Protein AF-A0A3M6JWU3-F1 (afdb_monomer)

Structure (mmCIF, N/CA/C/O backbone):
data_AF-A0A3M6JWU3-F1
#
_entry.id   AF-A0A3M6JWU3-F1
#
loop_
_atom_site.group_PDB
_atom_site.id
_atom_site.type_symbol
_atom_site.label_atom_id
_atom_site.label_alt_id
_atom_site.label_comp_id
_atom_site.label_asym_id
_atom_site.label_entity_id
_atom_site.label_seq_id
_atom_site.pdbx_PDB_ins_code
_atom_site.Cartn_x
_atom_site.Cartn_y
_atom_site.Cartn_z
_atom_site.occupancy
_atom_site.B_iso_or_equiv
_atom_site.auth_seq_id
_atom_site.auth_comp_id
_atom_site.auth_asym_id
_atom_site.auth_atom_id
_atom_site.pdbx_PDB_model_num
ATOM 1 N N . ASP A 1 1 ? 14.660 -5.545 -12.174 1.00 64.25 1 ASP A N 1
ATOM 2 C CA . ASP A 1 1 ? 14.564 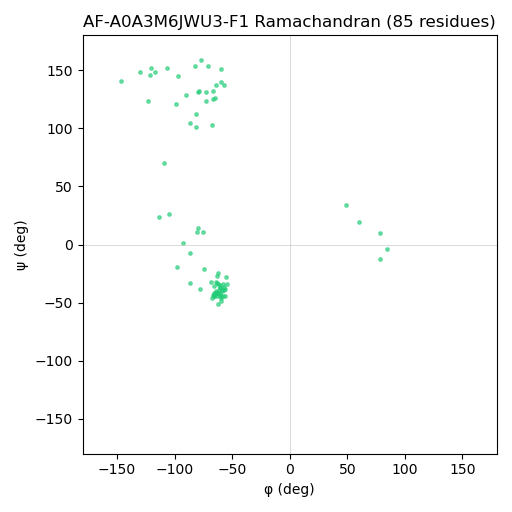-4.824 -13.465 1.00 64.25 1 ASP A CA 1
ATOM 3 C C . ASP A 1 1 ? 15.900 -4.388 -14.055 1.00 64.25 1 ASP A C 1
ATOM 5 O O . ASP A 1 1 ? 16.340 -5.051 -14.980 1.00 64.25 1 ASP A O 1
ATOM 9 N N . LYS A 1 2 ? 16.597 -3.335 -13.584 1.00 71.50 2 LYS A N 1
ATOM 10 C CA . LYS A 1 2 ? 17.839 -2.879 -14.264 1.00 71.50 2 LYS A CA 1
ATOM 11 C C . LYS A 1 2 ? 18.960 -3.929 -14.276 1.00 71.50 2 LYS A C 1
ATOM 13 O O . LYS A 1 2 ? 19.485 -4.221 -15.343 1.00 71.50 2 LYS A O 1
ATOM 18 N N . ALA A 1 3 ? 19.299 -4.509 -13.121 1.00 81.12 3 ALA A N 1
ATOM 19 C CA . ALA A 1 3 ? 20.346 -5.536 -13.009 1.00 81.12 3 ALA A CA 1
ATOM 20 C C . ALA A 1 3 ? 20.030 -6.789 -13.847 1.00 81.12 3 ALA A C 1
ATOM 22 O O . ALA A 1 3 ? 20.877 -7.301 -14.571 1.00 81.12 3 ALA A O 1
ATOM 23 N N . GLU A 1 4 ? 18.773 -7.217 -13.819 1.00 78.50 4 GLU A N 1
ATOM 24 C CA . GLU A 1 4 ? 18.256 -8.324 -14.623 1.00 78.50 4 GLU A CA 1
ATOM 25 C C . GLU A 1 4 ? 18.312 -8.006 -16.126 1.00 78.50 4 GLU A C 1
ATOM 27 O O . GLU A 1 4 ? 18.790 -8.806 -16.922 1.00 78.50 4 GLU A O 1
ATOM 32 N N . GLY A 1 5 ? 17.953 -6.779 -16.515 1.00 83.19 5 GLY A N 1
ATOM 33 C CA . GLY A 1 5 ? 18.107 -6.281 -17.880 1.00 83.19 5 GLY A CA 1
ATOM 34 C C . GLY A 1 5 ? 19.563 -6.260 -18.359 1.00 83.19 5 GLY A C 1
ATOM 35 O O . GLY A 1 5 ? 19.817 -6.560 -19.525 1.00 83.19 5 GLY A O 1
ATOM 36 N N . TYR A 1 6 ? 20.530 -5.954 -17.487 1.00 83.06 6 TYR A N 1
ATOM 37 C CA . TYR A 1 6 ? 21.957 -6.079 -17.814 1.00 83.06 6 TYR A CA 1
ATOM 38 C C . TYR A 1 6 ? 22.373 -7.540 -18.012 1.00 83.06 6 TYR A C 1
ATOM 40 O O . TYR A 1 6 ? 23.037 -7.842 -19.002 1.00 83.06 6 TYR A O 1
ATOM 48 N N . MET A 1 7 ? 21.929 -8.453 -17.145 1.00 90.25 7 MET A N 1
ATOM 49 C CA . MET A 1 7 ? 22.196 -9.888 -17.301 1.00 90.25 7 MET A CA 1
ATOM 50 C C . MET A 1 7 ? 21.641 -10.435 -18.618 1.00 90.25 7 MET A C 1
ATOM 52 O O . MET A 1 7 ? 22.354 -11.103 -19.363 1.00 90.25 7 MET A O 1
ATOM 56 N N . LEU A 1 8 ? 20.402 -10.089 -18.970 1.00 88.50 8 LEU A N 1
ATOM 57 C CA . LEU A 1 8 ? 19.783 -10.512 -20.229 1.00 88.50 8 LE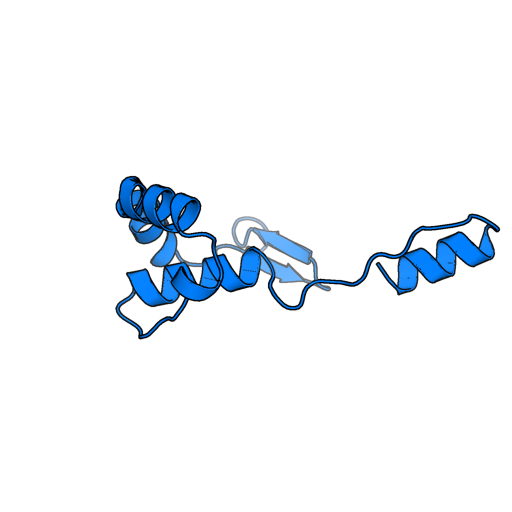U A CA 1
ATOM 58 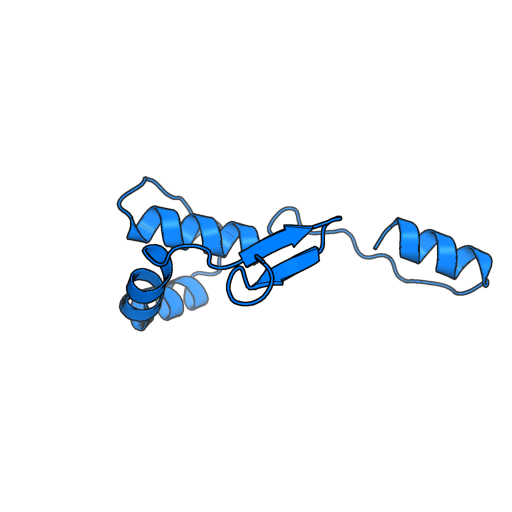C C . LEU A 1 8 ? 20.565 -10.002 -21.456 1.00 88.50 8 LEU A C 1
ATOM 60 O O . LEU A 1 8 ? 20.688 -10.723 -22.446 1.00 88.50 8 LEU A O 1
ATOM 64 N N . LYS A 1 9 ? 21.164 -8.803 -21.384 1.00 87.69 9 LYS A N 1
ATOM 65 C CA . LYS A 1 9 ? 22.050 -8.287 -22.444 1.00 87.69 9 LYS A CA 1
ATOM 66 C C . LYS A 1 9 ? 23.340 -9.100 -22.592 1.00 87.69 9 LYS A C 1
ATOM 68 O O . LYS A 1 9 ? 23.785 -9.285 -23.722 1.00 87.69 9 LYS A O 1
ATOM 73 N N . ILE A 1 10 ? 23.921 -9.609 -21.499 1.00 92.00 10 ILE A N 1
ATOM 74 C CA . ILE A 1 10 ? 25.111 -10.487 -21.544 1.00 92.00 10 ILE A CA 1
ATOM 75 C C . ILE A 1 10 ? 24.795 -11.768 -22.326 1.00 92.00 10 ILE A C 1
ATOM 77 O O . ILE A 1 10 ? 25.584 -12.193 -23.167 1.00 92.00 10 ILE A O 1
ATOM 81 N N . TYR A 1 11 ? 23.590 -12.313 -22.148 1.00 91.69 11 TYR A N 1
ATOM 82 C CA . TYR A 1 11 ? 23.080 -13.445 -22.930 1.00 91.69 11 TYR A CA 1
ATOM 83 C C . TYR A 1 11 ? 22.633 -13.080 -24.359 1.00 91.69 11 TYR A C 1
ATOM 85 O O . TYR A 1 11 ? 22.015 -13.899 -25.035 1.00 91.69 11 TYR A O 1
ATOM 93 N N . ARG A 1 12 ? 22.935 -11.866 -24.845 1.00 89.94 12 ARG A N 1
ATOM 94 C CA . ARG A 1 12 ? 22.542 -11.347 -26.171 1.00 89.94 12 ARG A CA 1
ATOM 95 C C . ARG A 1 12 ? 21.028 -11.286 -26.406 1.00 89.94 12 ARG A C 1
ATOM 97 O O . ARG A 1 12 ? 20.581 -11.181 -27.550 1.00 89.94 12 ARG A O 1
ATOM 104 N N . LEU A 1 13 ? 20.229 -11.304 -25.341 1.00 89.50 13 LEU A N 1
ATOM 105 C CA . LEU A 1 13 ? 18.793 -11.065 -25.426 1.00 89.50 13 LEU A CA 1
ATOM 106 C C . LEU A 1 13 ? 18.529 -9.561 -25.580 1.00 89.50 13 LEU A C 1
ATOM 108 O O . LEU A 1 13 ? 19.359 -8.717 -25.235 1.00 89.50 13 LEU A O 1
ATOM 112 N N . LYS A 1 14 ? 17.350 -9.214 -26.102 1.00 85.94 14 LYS A N 1
ATOM 113 C CA . LYS A 1 14 ? 16.912 -7.824 -26.310 1.00 85.94 14 LYS A CA 1
ATOM 114 C C . LYS A 1 14 ? 15.793 -7.468 -25.323 1.00 85.94 14 LYS A C 1
ATOM 116 O O . LYS A 1 14 ? 14.638 -7.364 -25.740 1.00 85.94 14 LYS A O 1
ATOM 121 N N . PRO A 1 15 ? 16.088 -7.328 -24.016 1.00 83.81 15 PRO A N 1
ATOM 122 C CA . PRO A 1 15 ? 15.059 -7.028 -23.032 1.00 83.81 15 PRO A CA 1
ATOM 123 C C . PRO A 1 15 ? 14.491 -5.626 -23.274 1.00 83.81 15 PRO A C 1
ATOM 125 O O . PRO A 1 15 ? 15.237 -4.653 -23.411 1.00 83.81 15 PRO A O 1
ATOM 128 N N . LYS A 1 16 ? 13.162 -5.512 -23.291 1.00 80.25 16 L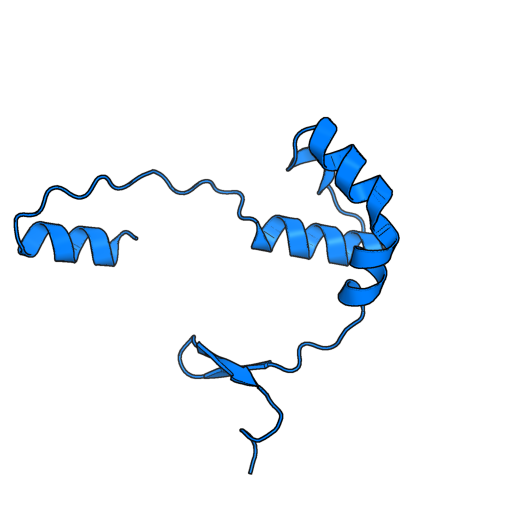YS A N 1
ATOM 129 C CA . LYS A 1 16 ? 12.480 -4.217 -23.242 1.00 80.25 16 LYS A CA 1
ATOM 130 C C . LYS A 1 16 ? 12.434 -3.768 -21.786 1.00 80.25 16 LYS A C 1
ATOM 132 O O . LYS A 1 16 ? 11.626 -4.265 -21.010 1.00 80.25 16 LYS A O 1
ATOM 137 N N . VAL A 1 17 ? 13.330 -2.863 -21.407 1.00 72.50 17 VAL A N 1
ATOM 138 C CA . VAL A 1 17 ? 13.336 -2.278 -20.062 1.00 72.50 17 VAL A CA 1
ATOM 139 C C . VAL A 1 17 ? 12.388 -1.083 -20.076 1.00 72.50 17 VAL A C 1
ATOM 141 O O . VAL A 1 17 ? 12.709 -0.055 -20.665 1.00 72.50 17 VAL A O 1
ATOM 144 N N . GLY A 1 18 ? 11.205 -1.243 -19.486 1.00 74.62 18 GLY A N 1
ATOM 145 C CA . GLY A 1 18 ? 10.268 -0.139 -19.288 1.00 74.62 18 GLY A CA 1
ATOM 146 C C . GLY A 1 18 ? 10.764 0.832 -18.218 1.00 74.62 18 GLY A C 1
ATOM 147 O O . GLY A 1 18 ? 11.516 0.455 -17.315 1.00 74.62 18 GLY A O 1
ATOM 148 N N . GLU A 1 19 ? 10.341 2.089 -18.304 1.00 78.31 19 GLU A N 1
ATOM 149 C CA . GLU A 1 19 ? 10.572 3.046 -17.226 1.00 78.31 19 GLU A CA 1
ATOM 150 C C . GLU A 1 19 ? 9.667 2.721 -16.039 1.00 78.31 19 GLU A C 1
ATOM 152 O O . GLU A 1 19 ? 8.460 2.506 -16.177 1.00 78.31 19 GLU A O 1
ATOM 157 N N . ARG A 1 20 ? 10.264 2.670 -14.847 1.00 76.00 20 ARG A N 1
ATOM 158 C CA . ARG A 1 20 ? 9.508 2.441 -13.622 1.00 76.00 20 ARG A CA 1
ATOM 159 C C . ARG A 1 20 ? 8.722 3.707 -13.298 1.00 76.00 20 ARG A C 1
ATOM 161 O O . ARG A 1 20 ? 9.321 4.763 -13.111 1.00 76.00 20 ARG A O 1
ATOM 168 N N . LYS A 1 21 ? 7.399 3.591 -13.175 1.00 80.44 21 LYS A N 1
ATOM 169 C CA . LYS A 1 21 ? 6.580 4.672 -12.616 1.00 80.44 21 LYS A CA 1
ATOM 170 C C . LYS A 1 21 ? 7.036 4.973 -11.186 1.00 80.44 21 LYS A C 1
ATOM 172 O O . LYS A 1 21 ? 7.353 4.057 -10.427 1.00 80.44 21 LYS A O 1
ATOM 177 N N . SER A 1 22 ? 7.073 6.255 -10.831 1.00 81.31 22 SER A N 1
ATOM 178 C CA . SER A 1 22 ? 7.401 6.719 -9.476 1.00 81.31 22 SER A CA 1
ATOM 179 C C . SER A 1 22 ? 6.402 6.191 -8.445 1.00 81.31 22 SER A C 1
ATOM 181 O O . SER A 1 22 ? 6.780 5.802 -7.342 1.00 81.31 22 SER A O 1
ATOM 183 N N . LEU A 1 23 ? 5.134 6.119 -8.842 1.00 87.88 23 LEU A N 1
ATOM 184 C CA . LEU A 1 23 ? 4.056 5.558 -8.052 1.00 87.88 23 LEU A CA 1
ATOM 185 C C . LEU A 1 23 ? 4.065 4.025 -8.119 1.00 87.88 23 LEU A C 1
ATOM 187 O O . LEU A 1 23 ? 4.096 3.432 -9.199 1.00 87.88 23 LEU A O 1
ATOM 191 N N . SER A 1 24 ? 3.982 3.381 -6.956 1.00 89.06 24 SER A N 1
ATOM 192 C CA . SER A 1 24 ? 3.807 1.932 -6.844 1.00 89.06 24 SER A CA 1
ATOM 193 C C . SER A 1 24 ? 2.525 1.598 -6.094 1.00 89.06 24 SER A C 1
ATOM 195 O O . SER A 1 24 ? 2.114 2.343 -5.207 1.00 89.06 24 SER A O 1
ATOM 197 N N . ALA A 1 25 ? 1.938 0.438 -6.393 1.00 90.50 25 ALA A N 1
ATOM 198 C CA . ALA A 1 25 ? 0.759 -0.052 -5.681 1.00 90.50 25 ALA A CA 1
ATOM 199 C C . ALA A 1 25 ? 1.000 -0.154 -4.164 1.00 90.50 25 ALA A C 1
ATOM 201 O O . ALA A 1 25 ? 0.135 0.208 -3.375 1.00 90.50 25 ALA A O 1
ATOM 202 N N . ALA A 1 26 ? 2.206 -0.569 -3.754 1.00 89.94 26 ALA A N 1
ATOM 203 C CA . ALA A 1 26 ? 2.587 -0.604 -2.345 1.00 89.94 26 ALA A CA 1
ATOM 204 C C . ALA A 1 26 ? 2.528 0.790 -1.705 1.00 89.94 26 ALA A C 1
ATOM 206 O O . ALA A 1 26 ? 1.963 0.933 -0.630 1.00 89.94 26 ALA A O 1
ATOM 207 N N . SER A 1 27 ? 3.044 1.820 -2.383 1.00 92.12 27 SER A N 1
ATOM 208 C CA . SER A 1 27 ? 3.007 3.195 -1.872 1.00 92.12 27 SER A CA 1
ATOM 209 C C . SER A 1 27 ? 1.585 3.732 -1.722 1.00 92.12 27 SER A C 1
ATOM 211 O O . SER A 1 27 ? 1.311 4.412 -0.740 1.00 92.12 27 SER A O 1
ATOM 213 N N . VAL A 1 28 ? 0.691 3.445 -2.673 1.00 94.50 28 VAL A N 1
ATOM 214 C CA . VAL A 1 28 ? -0.720 3.859 -2.582 1.00 94.50 28 VAL A CA 1
ATOM 215 C C . VAL A 1 28 ? -1.410 3.136 -1.428 1.00 94.50 28 VAL A C 1
ATOM 217 O O . VAL A 1 28 ? -2.119 3.761 -0.649 1.00 94.50 28 VAL A O 1
ATOM 220 N N . LYS A 1 29 ? -1.144 1.835 -1.263 1.00 93.81 29 LYS A N 1
ATOM 221 C CA . LYS A 1 29 ? -1.673 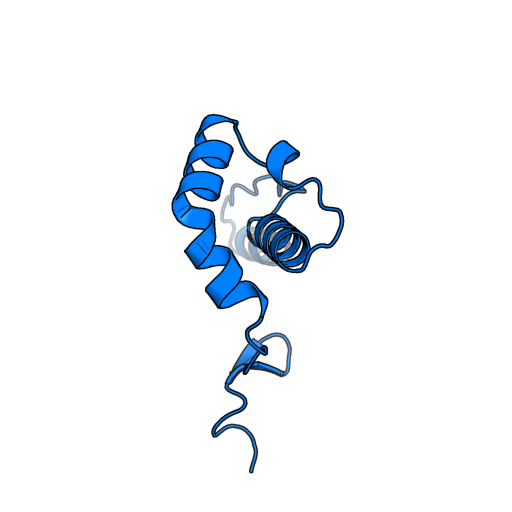1.032 -0.154 1.00 93.81 29 LYS A CA 1
ATOM 222 C C . LYS A 1 29 ? -1.249 1.580 1.216 1.00 93.81 29 LYS A C 1
ATOM 224 O O . LYS A 1 29 ? -2.096 1.703 2.089 1.00 93.81 29 LYS A O 1
ATOM 229 N N . GLU A 1 30 ? 0.016 1.960 1.405 1.00 92.44 30 GLU A N 1
ATOM 230 C CA . GLU A 1 30 ? 0.445 2.582 2.673 1.00 92.44 30 GLU A CA 1
ATOM 231 C C . GLU A 1 30 ? -0.281 3.914 2.931 1.00 92.44 30 GLU A C 1
ATOM 233 O O . GLU A 1 30 ? -0.775 4.144 4.031 1.00 92.44 30 GLU A O 1
ATOM 238 N N . LYS A 1 31 ? -0.448 4.760 1.903 1.00 95.00 31 LYS A N 1
ATOM 239 C CA . LYS A 1 31 ? -1.223 6.007 2.022 1.00 95.00 31 LYS A CA 1
ATOM 240 C C . LYS A 1 31 ? -2.697 5.760 2.372 1.00 95.00 31 LYS A C 1
ATOM 242 O O . LYS A 1 31 ? -3.294 6.584 3.067 1.00 95.00 31 LYS A O 1
ATOM 247 N N . LEU A 1 32 ? -3.291 4.670 1.882 1.00 95.88 32 LEU A N 1
ATOM 248 C CA . LEU A 1 32 ? -4.651 4.252 2.238 1.00 95.88 32 LEU A CA 1
ATOM 249 C C . LEU A 1 32 ? -4.740 3.846 3.712 1.00 95.88 32 LEU A C 1
ATOM 251 O O . LEU A 1 32 ? -5.660 4.272 4.403 1.00 95.88 32 LEU A O 1
ATOM 255 N N . TYR A 1 33 ? -3.768 3.079 4.207 1.00 95.00 33 TYR A N 1
ATOM 256 C CA . TYR A 1 33 ? -3.723 2.680 5.616 1.00 95.00 33 TYR A CA 1
ATOM 257 C C . TYR A 1 33 ? -3.522 3.881 6.537 1.00 95.00 33 TYR A C 1
ATOM 259 O O . TYR A 1 33 ? -4.236 4.024 7.523 1.00 95.00 33 TYR A O 1
ATOM 267 N N . ASP A 1 34 ? -2.632 4.805 6.176 1.00 94.56 34 ASP A N 1
ATOM 268 C CA . ASP A 1 34 ? -2.459 6.053 6.920 1.00 94.56 34 ASP A CA 1
ATOM 269 C C . ASP A 1 34 ? -3.758 6.875 6.980 1.00 94.56 34 ASP A C 1
ATOM 271 O O . ASP A 1 34 ? -4.085 7.416 8.037 1.00 94.56 34 ASP A O 1
ATOM 275 N N . ALA A 1 35 ? -4.517 6.936 5.879 1.00 95.12 35 ALA A N 1
ATOM 276 C CA . ALA A 1 35 ? -5.823 7.595 5.849 1.00 95.12 35 ALA A CA 1
ATOM 277 C C . ALA A 1 35 ? -6.844 6.913 6.775 1.00 95.12 35 ALA A C 1
ATOM 279 O O . ALA A 1 35 ? -7.545 7.604 7.512 1.00 95.12 35 ALA A O 1
ATOM 280 N N . ALA A 1 36 ? -6.909 5.577 6.763 1.00 94.31 36 ALA A N 1
ATOM 281 C CA . ALA A 1 36 ? -7.789 4.803 7.641 1.00 94.31 36 ALA A CA 1
ATOM 282 C C . ALA A 1 36 ? -7.441 4.988 9.129 1.00 94.31 36 ALA A C 1
ATOM 284 O O . ALA A 1 36 ? -8.329 5.061 9.969 1.00 94.31 36 ALA A O 1
ATOM 285 N N . LEU A 1 37 ? -6.158 5.176 9.4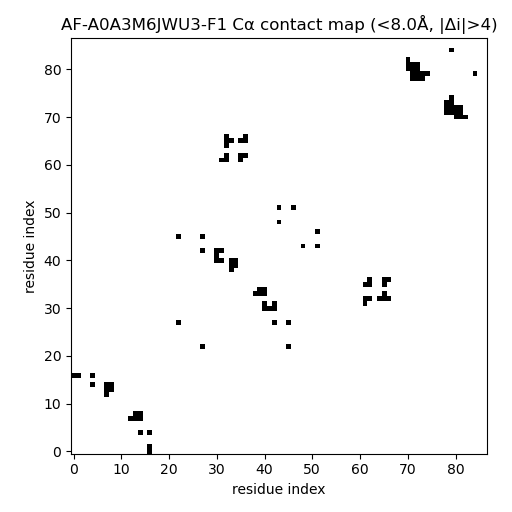51 1.00 93.38 37 LEU A N 1
ATOM 286 C CA . LEU A 1 37 ? -5.678 5.482 10.804 1.00 93.38 37 LEU A CA 1
ATOM 287 C C . LEU A 1 37 ? -5.836 6.969 11.195 1.00 93.38 37 LEU A C 1
ATOM 289 O O . LEU A 1 37 ? -5.269 7.416 12.193 1.00 93.38 37 LEU A O 1
ATOM 293 N N . GLY A 1 38 ? -6.571 7.764 10.409 1.00 90.81 38 GLY A N 1
ATOM 294 C CA . GLY A 1 38 ? -6.875 9.167 10.705 1.00 90.81 38 GLY A CA 1
ATOM 295 C C . GLY A 1 38 ? -5.744 10.157 10.402 1.00 90.81 38 GLY A C 1
ATOM 296 O O . GLY A 1 38 ? -5.830 11.329 10.779 1.00 90.81 38 GLY A O 1
ATOM 297 N N . LYS A 1 39 ? -4.675 9.731 9.717 1.00 93.50 39 LYS A N 1
ATOM 298 C CA . LYS A 1 39 ? -3.597 10.633 9.285 1.00 93.50 39 LYS A CA 1
ATOM 299 C C . LYS A 1 39 ? -3.985 11.346 7.988 1.00 93.50 39 LYS A C 1
ATOM 301 O O . LYS A 1 39 ? -4.738 10.838 7.160 1.00 93.50 39 LYS A O 1
ATOM 306 N N . LYS A 1 40 ? -3.420 12.537 7.768 1.00 88.94 40 LYS A N 1
ATOM 307 C CA . LYS A 1 40 ? -3.576 13.256 6.493 1.00 88.94 40 LYS A CA 1
ATOM 308 C C . LYS A 1 40 ? -2.880 12.482 5.370 1.00 88.94 40 LYS A C 1
ATOM 310 O O . LYS A 1 40 ? -1.686 12.217 5.461 1.00 88.94 40 LYS A O 1
ATOM 315 N N . SER A 1 41 ? -3.616 12.174 4.305 1.00 91.06 41 SER A N 1
ATOM 316 C CA . SER A 1 41 ? -3.135 11.395 3.162 1.00 91.06 41 SER A CA 1
ATOM 317 C C . SER A 1 41 ? -3.790 11.876 1.866 1.00 91.06 41 SER A C 1
ATOM 319 O O . SER A 1 41 ? -4.976 12.201 1.853 1.00 91.06 41 SER A O 1
ATOM 321 N N . SER A 1 42 ? -3.016 11.924 0.778 1.00 92.62 42 SER A N 1
ATOM 322 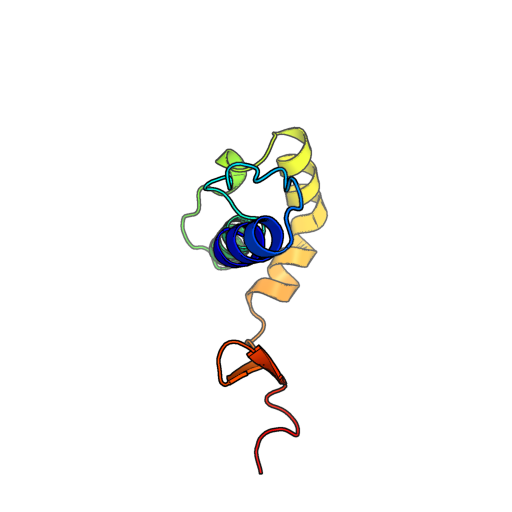C CA . SER A 1 42 ? -3.453 12.381 -0.550 1.00 92.62 42 SER A CA 1
ATOM 323 C C . SER A 1 42 ? -3.667 11.235 -1.550 1.00 92.62 42 SER A C 1
ATOM 325 O O . SER A 1 42 ? -3.563 11.427 -2.756 1.00 92.62 42 SER A O 1
ATOM 327 N N . TRP A 1 43 ? -3.971 10.022 -1.071 1.00 94.38 43 TRP A N 1
ATOM 328 C CA . TRP A 1 43 ? -4.065 8.818 -1.914 1.00 94.38 43 TRP A CA 1
ATOM 329 C C . TRP A 1 43 ? -5.047 8.935 -3.092 1.00 94.38 43 TRP A C 1
ATOM 331 O O . TRP A 1 43 ? -4.844 8.287 -4.116 1.00 94.38 43 TRP A O 1
ATOM 341 N N . LYS A 1 44 ? -6.095 9.764 -2.975 1.00 93.88 44 LYS A N 1
ATOM 342 C CA . LYS A 1 44 ? -7.084 9.972 -4.048 1.00 93.88 44 LYS A CA 1
ATOM 343 C C . LYS A 1 44 ? -6.472 10.589 -5.306 1.00 93.88 44 LYS A C 1
ATOM 345 O O . LYS A 1 44 ? -6.981 10.357 -6.393 1.00 93.88 44 LYS A O 1
ATOM 350 N N . GLU A 1 45 ? -5.381 11.344 -5.171 1.00 93.75 45 GLU A N 1
ATOM 351 C CA . GLU A 1 45 ? -4.658 11.948 -6.300 1.00 93.75 45 GLU A CA 1
ATOM 352 C C . GLU A 1 45 ? -3.831 10.911 -7.076 1.00 93.75 45 GLU A C 1
ATOM 354 O O . GLU A 1 45 ? -3.492 11.119 -8.240 1.00 93.75 45 GLU A O 1
ATOM 359 N N . ASP A 1 46 ? -3.513 9.779 -6.443 1.00 92.94 46 ASP A N 1
ATOM 360 C CA . 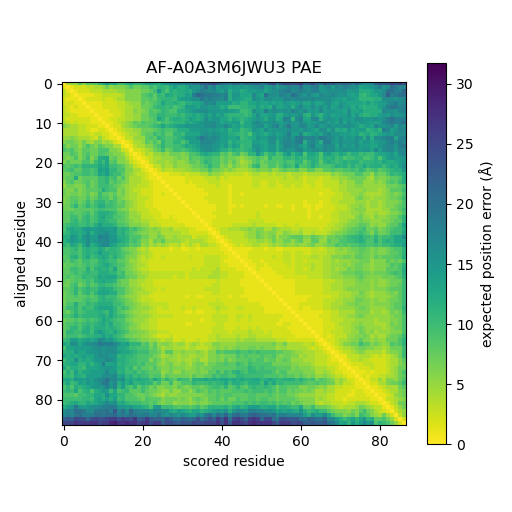ASP A 1 46 ? -2.673 8.732 -7.021 1.00 92.94 46 ASP A CA 1
ATOM 361 C C . ASP A 1 46 ? -3.467 7.725 -7.873 1.00 92.94 46 ASP A C 1
ATOM 363 O O . ASP A 1 46 ? -2.876 6.850 -8.517 1.00 92.94 46 ASP A O 1
ATOM 367 N N . VAL A 1 47 ? -4.802 7.811 -7.867 1.00 93.81 47 VAL A N 1
ATOM 368 C CA . VAL A 1 47 ? -5.696 6.871 -8.550 1.00 93.81 47 VAL A CA 1
ATOM 369 C C . VAL A 1 47 ?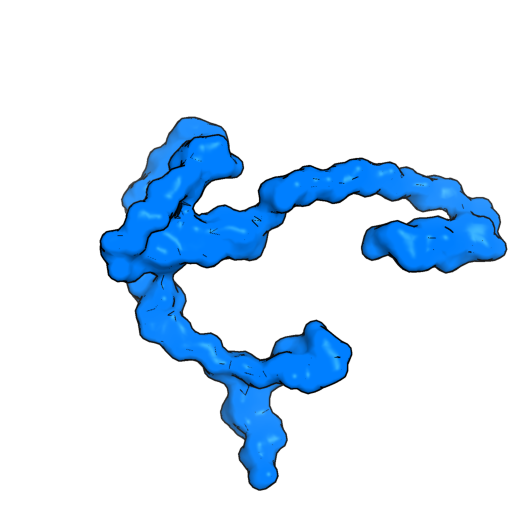 -6.735 7.603 -9.408 1.00 93.81 47 VAL A C 1
ATOM 371 O O . VAL A 1 47 ? -7.167 8.699 -9.063 1.00 93.81 47 VAL A O 1
ATOM 374 N N . PRO A 1 48 ? -7.179 7.010 -10.529 1.00 95.31 48 PRO A N 1
ATOM 375 C CA . PRO A 1 48 ? -8.300 7.547 -11.295 1.00 95.31 48 PRO A CA 1
ATOM 376 C C . PRO A 1 48 ? -9.587 7.633 -10.464 1.00 95.31 48 PRO A C 1
ATOM 378 O O . PRO A 1 48 ? -9.829 6.793 -9.599 1.00 95.31 48 PRO A O 1
ATOM 381 N N . GLU A 1 49 ? -10.462 8.590 -10.777 1.00 94.94 49 GLU A N 1
ATOM 382 C CA . GLU A 1 49 ? -11.688 8.854 -10.004 1.00 94.94 49 GLU A CA 1
ATOM 383 C C . GLU A 1 49 ? -12.613 7.629 -9.892 1.00 94.94 49 GLU A C 1
ATOM 385 O O . GLU A 1 49 ? -13.176 7.352 -8.835 1.00 94.94 49 GLU A O 1
ATOM 390 N N . ASN A 1 50 ? -12.742 6.844 -10.965 1.00 96.38 50 ASN A N 1
ATOM 391 C CA . ASN A 1 50 ? -13.532 5.612 -10.947 1.00 96.38 50 ASN A CA 1
ATOM 392 C C . ASN A 1 50 ? -12.954 4.563 -9.984 1.00 96.38 50 ASN A C 1
ATOM 394 O O . ASN A 1 50 ? -13.708 3.797 -9.397 1.00 96.38 50 ASN A O 1
ATOM 398 N N . ILE A 1 51 ? -11.631 4.537 -9.809 1.00 95.62 51 ILE A N 1
ATOM 399 C CA . ILE A 1 51 ? -10.957 3.651 -8.856 1.00 95.62 51 ILE A CA 1
ATOM 400 C C . ILE A 1 51 ? -11.094 4.193 -7.434 1.00 95.62 51 ILE A C 1
ATOM 402 O O . ILE A 1 51 ? -11.323 3.410 -6.519 1.00 95.62 51 ILE A O 1
ATOM 406 N N . ALA A 1 52 ? -11.017 5.515 -7.249 1.00 96.44 52 ALA A N 1
ATOM 407 C CA . ALA A 1 52 ? -11.259 6.142 -5.952 1.00 96.44 52 ALA A CA 1
ATOM 408 C C . ALA A 1 52 ? -12.643 5.772 -5.399 1.00 96.44 52 ALA A C 1
ATOM 410 O O . ALA A 1 52 ? -12.734 5.365 -4.246 1.00 96.44 52 ALA A O 1
ATOM 411 N N . LYS A 1 53 ? -13.684 5.803 -6.244 1.00 96.94 53 LYS A N 1
ATOM 412 C CA . LYS A 1 53 ? -15.046 5.384 -5.868 1.00 96.94 53 LYS A CA 1
ATOM 413 C C . LYS A 1 53 ? -15.101 3.927 -5.414 1.00 96.94 53 LYS A C 1
ATOM 415 O O . LYS A 1 53 ? -15.586 3.648 -4.331 1.00 96.94 53 LYS A O 1
ATOM 420 N N . VAL A 1 54 ? -14.512 3.007 -6.183 1.00 97.12 54 VAL A N 1
ATOM 421 C CA . VAL A 1 54 ? -14.460 1.581 -5.805 1.00 97.12 54 VAL A CA 1
ATOM 422 C C . VAL A 1 54 ? -13.747 1.375 -4.465 1.00 97.12 54 VAL A C 1
ATOM 424 O O . VAL A 1 54 ? -14.156 0.529 -3.672 1.00 97.12 54 VAL A O 1
ATOM 427 N N . ILE A 1 55 ? -12.678 2.131 -4.209 1.00 96.19 55 ILE A N 1
ATOM 428 C CA . ILE A 1 55 ? -11.941 2.071 -2.944 1.00 96.19 55 ILE A CA 1
ATOM 429 C C . ILE A 1 55 ? -12.806 2.574 -1.780 1.00 96.19 55 ILE A C 1
ATOM 431 O O . ILE A 1 55 ? -12.832 1.933 -0.733 1.00 96.19 55 ILE A O 1
ATOM 435 N N . GLU A 1 56 ? -13.514 3.688 -1.962 1.00 95.75 56 GLU A N 1
ATOM 436 C CA . GLU A 1 56 ? -14.434 4.241 -0.960 1.00 95.75 56 GLU A CA 1
ATOM 437 C C . GLU A 1 56 ? -15.605 3.296 -0.672 1.00 95.75 56 GLU A C 1
ATOM 439 O O . GLU A 1 56 ? -15.922 3.056 0.491 1.00 95.75 56 GLU A O 1
ATOM 444 N N . ASP A 1 57 ? -16.184 2.680 -1.704 1.00 97.50 57 ASP A N 1
ATOM 445 C CA . ASP A 1 57 ? -17.274 1.708 -1.561 1.00 97.50 57 ASP A CA 1
ATOM 446 C C . ASP A 1 57 ? -16.849 0.464 -0.759 1.00 97.50 57 ASP A C 1
ATOM 448 O O . ASP A 1 57 ? -17.681 -0.213 -0.162 1.00 97.50 57 ASP A O 1
ATOM 452 N N . ASN A 1 58 ? -15.547 0.157 -0.734 1.00 96.62 58 ASN A N 1
ATOM 453 C CA . ASN A 1 58 ? -14.971 -1.000 -0.043 1.00 96.62 58 ASN A CA 1
ATOM 454 C C . ASN A 1 58 ? -14.076 -0.596 1.142 1.00 96.62 58 ASN A C 1
ATOM 456 O O . ASN A 1 58 ? -13.191 -1.361 1.544 1.00 96.62 58 ASN A O 1
ATOM 460 N N . TRP A 1 59 ? -14.293 0.596 1.708 1.00 95.81 59 TRP A N 1
ATOM 461 C CA . TRP A 1 59 ? -13.424 1.182 2.732 1.00 95.81 59 TRP A CA 1
ATOM 462 C C . TRP A 1 59 ? -13.272 0.314 3.990 1.00 95.81 59 TRP A C 1
ATOM 464 O O . TRP A 1 59 ? -12.174 0.213 4.532 1.00 95.81 59 TRP A O 1
ATOM 474 N N . GLU A 1 60 ? -14.323 -0.411 4.383 1.00 95.12 60 GLU A N 1
ATOM 475 C CA . GLU A 1 60 ? -14.308 -1.350 5.519 1.00 95.12 60 GLU A CA 1
ATOM 476 C C . GLU A 1 60 ? -13.179 -2.392 5.407 1.00 95.12 60 GLU A C 1
ATOM 478 O O . GLU A 1 60 ? -12.555 -2.778 6.398 1.00 95.12 60 GLU A O 1
ATOM 483 N N . THR A 1 61 ? -12.847 -2.819 4.182 1.00 94.69 61 THR A N 1
ATOM 484 C CA . THR A 1 61 ? -11.724 -3.738 3.954 1.00 94.69 61 THR A CA 1
ATOM 485 C C . THR A 1 61 ? -10.404 -3.085 4.350 1.00 94.69 61 THR A C 1
ATOM 487 O O . THR A 1 61 ? -9.554 -3.724 4.961 1.00 94.69 61 THR A O 1
ATOM 490 N N . ILE A 1 62 ? -10.217 -1.810 4.021 1.00 94.38 62 ILE A N 1
ATOM 491 C CA . ILE A 1 62 ? -8.982 -1.079 4.314 1.00 94.38 62 ILE A CA 1
ATOM 492 C C . ILE A 1 62 ? -8.837 -0.892 5.818 1.00 94.38 62 ILE A C 1
ATOM 494 O O . ILE A 1 62 ? -7.771 -1.189 6.349 1.00 94.38 62 ILE A O 1
ATOM 498 N N . GLU A 1 63 ? -9.901 -0.483 6.506 1.00 94.31 63 GLU A N 1
ATOM 499 C CA . GLU A 1 63 ? -9.904 -0.328 7.965 1.00 94.31 63 GLU A CA 1
ATOM 500 C C . GLU A 1 63 ? -9.542 -1.635 8.672 1.00 94.31 63 GLU A C 1
ATOM 502 O O . GLU A 1 63 ? -8.667 -1.649 9.538 1.00 94.31 63 GLU A O 1
ATOM 507 N N . LYS A 1 64 ? -10.121 -2.756 8.223 1.00 93.69 64 LYS A N 1
ATOM 508 C CA . LYS A 1 64 ? -9.826 -4.088 8.762 1.00 93.69 64 LYS A CA 1
ATOM 509 C C . LYS A 1 64 ? -8.342 -4.458 8.692 1.00 93.69 64 LYS A C 1
ATOM 511 O O . LYS A 1 64 ? -7.859 -5.165 9.572 1.00 93.69 64 LYS A O 1
ATOM 516 N N . PHE A 1 65 ? -7.635 -4.052 7.636 1.00 91.88 65 PHE A N 1
ATOM 517 C CA . PHE A 1 65 ? -6.228 -4.416 7.436 1.00 91.88 65 PHE A CA 1
ATOM 518 C C . PHE A 1 65 ? -5.233 -3.339 7.879 1.00 91.88 65 PHE A C 1
ATOM 520 O O . PHE A 1 65 ? -4.065 -3.669 8.085 1.00 91.88 65 PHE A O 1
ATOM 527 N N . ALA A 1 66 ? -5.658 -2.084 8.021 1.00 91.38 66 ALA A N 1
ATOM 528 C CA . ALA A 1 66 ? -4.779 -0.971 8.372 1.00 91.38 66 ALA A CA 1
ATOM 529 C C . ALA A 1 66 ? -4.239 -1.065 9.807 1.00 91.38 66 ALA A C 1
ATOM 531 O O . ALA A 1 66 ? -3.106 -0.657 10.049 1.00 91.38 66 ALA A O 1
ATOM 532 N N . ASP A 1 67 ? -5.024 -1.626 10.731 1.00 86.75 67 ASP A N 1
ATOM 533 C CA . ASP A 1 67 ? -4.658 -1.762 12.150 1.00 86.75 67 ASP A CA 1
ATOM 534 C C . ASP A 1 67 ? -3.981 -3.107 12.487 1.00 86.75 67 ASP A C 1
ATOM 536 O O . ASP A 1 67 ? -3.642 -3.392 13.633 1.00 86.75 67 ASP A O 1
ATOM 540 N N . LEU A 1 68 ? -3.769 -3.976 11.491 1.00 89.38 68 LEU A N 1
ATOM 541 C CA . LEU A 1 68 ? -3.123 -5.266 11.725 1.00 89.38 68 LEU A CA 1
ATOM 542 C C . LEU A 1 68 ? -1.605 -5.117 11.839 1.00 89.38 68 LEU A C 1
ATOM 544 O O . LEU A 1 68 ? -0.945 -4.530 10.979 1.00 89.38 68 LEU A O 1
ATOM 548 N N . GLU A 1 69 ? -1.033 -5.739 12.870 1.00 84.94 69 GLU A N 1
ATOM 549 C CA . GLU A 1 69 ? 0.416 -5.808 13.034 1.00 84.94 69 GLU A CA 1
ATOM 550 C C . GLU A 1 69 ? 1.066 -6.609 11.887 1.00 84.94 69 GLU A C 1
ATOM 552 O O . GLU A 1 69 ? 0.592 -7.681 11.498 1.00 84.94 69 GLU A O 1
ATOM 557 N N . ASP A 1 70 ? 2.196 -6.120 11.352 1.00 85.06 70 ASP A N 1
ATOM 558 C CA . ASP A 1 70 ? 2.991 -6.888 10.388 1.00 85.06 70 ASP A CA 1
ATOM 559 C C . ASP A 1 70 ? 3.611 -8.105 11.093 1.00 85.06 70 ASP A C 1
ATOM 561 O O . ASP A 1 70 ? 4.610 -8.011 11.814 1.00 85.06 70 ASP A O 1
ATOM 565 N N . MET A 1 71 ? 3.020 -9.275 10.859 1.00 88.56 71 MET A N 1
ATOM 566 C CA . MET A 1 71 ? 3.494 -10.559 11.378 1.00 88.56 71 MET A CA 1
ATOM 567 C C . MET A 1 71 ? 4.660 -11.144 10.573 1.00 88.56 71 MET A C 1
ATOM 569 O O . MET A 1 71 ? 4.991 -12.317 10.734 1.00 88.56 71 MET A O 1
ATOM 573 N N . THR A 1 72 ? 5.305 -10.360 9.704 1.00 88.00 72 THR A N 1
ATOM 574 C CA . THR A 1 72 ? 6.491 -10.780 8.949 1.00 88.00 72 THR A CA 1
ATOM 575 C C . THR A 1 72 ? 7.772 -10.125 9.465 1.00 88.00 72 THR A C 1
ATOM 577 O O . THR A 1 72 ? 7.766 -9.020 10.002 1.00 88.00 72 THR A O 1
ATOM 580 N N . THR A 1 73 ? 8.901 -10.810 9.298 1.00 89.56 73 THR A N 1
ATOM 581 C CA . THR A 1 73 ? 10.249 -10.276 9.517 1.00 89.56 73 THR A CA 1
ATOM 582 C C . THR A 1 73 ? 11.034 -10.282 8.209 1.00 89.56 73 THR A C 1
ATOM 584 O O . THR A 1 73 ? 10.802 -11.131 7.344 1.00 89.56 73 THR A O 1
ATOM 587 N N . ARG A 1 74 ? 11.954 -9.328 8.025 1.00 88.88 74 ARG A N 1
ATOM 588 C CA . ARG A 1 74 ? 12.817 -9.283 6.836 1.00 88.88 74 ARG A CA 1
ATOM 589 C C . ARG A 1 74 ? 14.187 -9.878 7.134 1.00 88.88 74 ARG A C 1
ATOM 591 O O . ARG A 1 74 ? 14.923 -9.339 7.953 1.00 88.88 74 ARG A O 1
ATOM 598 N N . VAL A 1 75 ? 14.566 -10.915 6.392 1.00 88.06 75 VAL A N 1
ATOM 599 C CA . VAL A 1 75 ? 15.898 -11.534 6.444 1.00 88.06 75 VAL A CA 1
ATOM 600 C C . VAL A 1 75 ? 16.494 -11.505 5.044 1.00 88.06 75 VAL A C 1
ATOM 602 O O . VAL A 1 75 ? 15.869 -11.975 4.099 1.00 88.06 75 VAL A O 1
ATOM 605 N N . ALA A 1 76 ? 17.675 -10.897 4.894 1.00 86.88 76 ALA A N 1
ATOM 606 C CA . ALA A 1 76 ? 18.361 -10.746 3.603 1.00 86.88 76 ALA A CA 1
ATOM 607 C C . ALA A 1 76 ? 17.462 -10.191 2.467 1.00 86.88 76 ALA A C 1
ATOM 609 O O . ALA A 1 76 ? 17.592 -10.566 1.306 1.00 86.88 76 ALA A O 1
ATOM 610 N N . GLY A 1 77 ? 16.521 -9.298 2.802 1.00 84.62 77 GLY A N 1
ATOM 611 C CA . GLY A 1 77 ? 15.584 -8.695 1.844 1.00 84.62 77 GLY A CA 1
ATOM 612 C C . GLY A 1 77 ? 14.327 -9.521 1.538 1.00 84.62 77 GLY A C 1
ATOM 613 O O . GLY A 1 77 ? 13.436 -9.018 0.856 1.00 84.62 77 GLY A O 1
ATOM 614 N N . MET A 1 78 ? 14.209 -10.735 2.077 1.00 87.81 78 MET A N 1
ATOM 615 C CA . MET A 1 78 ? 13.035 -11.604 1.948 1.00 87.81 78 MET A CA 1
ATOM 616 C C . MET A 1 78 ? 12.125 -11.473 3.177 1.00 87.81 78 MET A C 1
ATOM 618 O O . MET A 1 78 ? 12.620 -11.285 4.287 1.00 87.81 78 MET A O 1
ATOM 622 N N . LYS A 1 79 ? 10.801 -11.557 2.991 1.00 88.31 79 LYS A N 1
ATOM 623 C CA . LYS A 1 79 ? 9.821 -11.568 4.091 1.00 88.31 79 LYS A CA 1
ATOM 624 C C . LYS A 1 79 ? 9.540 -13.004 4.540 1.00 88.31 79 LYS A C 1
ATOM 626 O O . LYS A 1 79 ? 9.169 -13.830 3.711 1.00 88.31 79 LYS A O 1
ATOM 631 N N . PHE A 1 80 ? 9.650 -13.258 5.839 1.00 89.62 80 PHE A N 1
ATOM 632 C CA . PHE A 1 80 ? 9.326 -14.531 6.484 1.00 89.62 80 PHE A CA 1
ATOM 633 C C . PHE A 1 80 ? 8.249 -14.328 7.554 1.00 89.62 80 PHE A C 1
ATOM 635 O O . PHE A 1 80 ? 8.255 -13.276 8.195 1.00 89.62 80 PHE A O 1
ATOM 642 N N . PRO A 1 81 ? 7.336 -15.288 7.778 1.00 90.38 81 PRO A N 1
ATOM 643 C CA . PRO A 1 81 ? 6.437 -15.252 8.931 1.00 90.38 81 PRO A CA 1
ATOM 644 C C . PRO A 1 81 ? 7.241 -15.191 10.236 1.00 90.38 81 PRO A C 1
ATOM 646 O O . PRO A 1 81 ? 8.239 -15.892 10.369 1.00 90.38 81 PRO A O 1
ATOM 649 N N . LYS A 1 82 ? 6.834 -14.354 11.197 1.00 88.44 82 LYS A N 1
ATOM 650 C CA . LYS A 1 82 ? 7.419 -14.343 12.550 1.00 88.44 82 LYS A CA 1
ATOM 651 C C . LYS A 1 82 ? 7.145 -15.676 13.252 1.00 88.44 82 LYS A C 1
ATOM 653 O O . LYS A 1 82 ? 8.035 -16.245 13.876 1.00 88.44 82 LYS A O 1
ATOM 658 N N . GLU A 1 83 ? 5.924 -16.183 13.104 1.00 85.25 83 GLU A N 1
ATOM 659 C CA . GLU A 1 83 ? 5.508 -17.466 13.658 1.00 85.25 83 GLU A CA 1
ATOM 660 C C . GLU A 1 83 ? 6.286 -18.620 13.005 1.00 85.25 83 GLU A C 1
ATOM 662 O O . GLU A 1 83 ? 6.354 -18.734 11.781 1.00 85.25 83 GLU A O 1
ATOM 667 N N . GLY A 1 84 ? 6.924 -19.455 13.827 1.00 76.25 84 GLY A N 1
ATOM 668 C CA . GLY A 1 84 ? 7.721 -20.599 13.373 1.00 76.25 84 GLY A CA 1
ATOM 669 C C . GLY A 1 84 ? 9.127 -20.271 12.849 1.00 76.25 84 GLY A C 1
ATOM 670 O O . GLY A 1 84 ? 9.931 -21.191 12.714 1.00 76.25 84 GLY A O 1
ATOM 671 N N . TRP A 1 85 ? 9.460 -18.997 12.593 1.00 70.62 85 TRP A N 1
ATOM 672 C CA . TRP A 1 85 ? 10.827 -18.573 12.241 1.00 70.62 85 TRP A CA 1
ATOM 673 C C . TRP A 1 85 ? 11.688 -18.287 13.475 1.00 70.62 85 TRP A C 1
ATOM 675 O O . TRP A 1 85 ? 12.893 -18.532 13.467 1.00 70.62 85 TRP A O 1
ATOM 685 N N . SER A 1 86 ? 11.077 -17.791 14.553 1.00 59.59 86 SER A N 1
ATOM 686 C CA . SER A 1 86 ? 11.739 -17.646 15.848 1.00 59.59 86 SER A CA 1
ATOM 687 C C . SER A 1 86 ? 11.742 -18.980 16.601 1.00 59.59 86 SER A C 1
ATOM 689 O O . SER A 1 86 ? 10.687 -19.444 17.043 1.00 59.59 86 SER A O 1
ATOM 691 N N . LYS A 1 87 ? 12.925 -19.571 16.769 1.00 52.47 87 LYS A N 1
ATOM 692 C CA . LYS A 1 87 ? 13.250 -20.407 17.928 1.00 52.47 87 LYS A CA 1
ATOM 693 C C . LYS A 1 87 ? 14.144 -19.603 18.858 1.00 52.47 87 LYS A C 1
ATOM 695 O O . LYS A 1 87 ? 15.026 -18.899 18.320 1.00 52.47 87 LYS A O 1
#

Radius of gyration: 18.39 Å; Cα contacts (8 Å, |Δi|>4): 54; chains: 1; bounding box: 42×34×44 Å

Nearest PDB structures (foldseek):
  2q0t-assembly1_C  TM=3.160E-01  e=6.768E+00  Paraburkholderia xenovorans LB400

Mean predicted aligned error: 7.63 Å

Foldseek 3Di:
DVVVCVVCVVVVHDDDDDDDDPDDPVVLLLLLLCVLVVHDHDSCVVDDPVVVVVCVVVSVVSNVPSPDDDQWDADPNDTDGVPPPPD

Secondary structure (DSSP, 8-state):
-HHHHHHHHHTT-----PPPPS--HHHHHHHHHHHHTT----GGGGS-HHHHHHHHHTHHHHHHHHT----EEEETTEEEESTTT--

Sequence (87 aa):
DKAEGYMLKIYRLKPKVGERKSLSAASVKEKLYDAALGKKSSWKEDVPENIAKVIEDNWETIEKFADLEDMTTRVAGMKFPKEGWSK

pLDDT: mean 88.31, std 8.44, range [52.47, 97.5]

Solvent-accessible surface area (backbone atoms only — not comparable to full-atom values): 5506 Å² total; per-residue (Å²): 106,73,71,57,46,53,53,38,44,75,74,70,45,86,71,84,81,75,83,80,67,91,76,46,73,68,61,47,51,52,34,48,29,42,38,63,73,72,42,93,57,70,44,66,80,80,43,59,69,76,53,43,50,56,49,60,79,46,40,68,61,50,49,68,56,48,79,55,77,80,61,56,42,78,56,98,88,41,81,39,57,46,76,87,65,70,126